Protein AF-A0A2W6ZB89-F1 (afdb_monomer_lite)

Radius of gyration: 33.2 Å; chains: 1; bounding box: 76×29×81 Å

Foldseek 3Di:
DVVVLVVVLVVLLVVLVVQVVVCVVVVDPVSNVVSVVSNVVSVVVVVVVVVVVVVVVVVVVVVVVVVVVVVVPPDPVVVVVVPDDPVVVVVVVVVVDDD

Secondary structure (DSSP, 8-state):
-HHHHHHHHHHHHHHHHHHHHHHHHHT-HHHHHHHHHHHHHHHHHHHHHHHHHHHHHHHHHHHHHHHHHHTT---HHHHHHHHS-HHHHHHHHHHH---

pLDDT: mean 71.64, std 10.34, range [54.94, 88.69]

Sequence (99 aa):
MLLLILTIVIALVAWALRLMEQAVKGQEFSLMLAGFLVASSAAALMGVYFLMGNYMLYMDNAGRQMSAMEALDIPYSTYASATLPESVNALNDWFVQPD

Structure (mmCIF, N/CA/C/O backbone):
data_AF-A0A2W6ZB89-F1
#
_entry.id   AF-A0A2W6ZB89-F1
#
loop_
_atom_site.group_PDB
_atom_site.id
_atom_site.type_symbol
_atom_site.label_atom_id
_atom_site.label_alt_id
_atom_site.label_comp_id
_atom_site.label_asym_id
_atom_site.label_entity_id
_atom_site.label_seq_id
_atom_site.pdbx_PDB_ins_code
_atom_site.Cartn_x
_atom_site.Cartn_y
_atom_site.Cartn_z
_atom_site.occupancy
_atom_site.B_iso_or_equiv
_atom_site.auth_seq_id
_atom_site.auth_comp_id
_atom_site.auth_asym_id
_atom_site.auth_atom_id
_atom_site.pdbx_PDB_model_num
ATOM 1 N N . MET A 1 1 ? 3.318 -9.559 -2.314 1.00 67.38 1 MET A N 1
ATOM 2 C CA . MET A 1 1 ? 3.784 -8.515 -1.372 1.00 67.38 1 MET A CA 1
ATOM 3 C C . MET A 1 1 ? 2.672 -7.534 -1.035 1.00 67.38 1 MET A C 1
ATOM 5 O O . MET A 1 1 ? 2.334 -7.425 0.132 1.00 67.38 1 MET A O 1
ATOM 9 N N . LEU A 1 2 ? 2.025 -6.923 -2.031 1.00 75.44 2 LEU A N 1
ATOM 10 C CA . LEU A 1 2 ? 0.921 -5.974 -1.828 1.00 75.44 2 LEU A CA 1
ATOM 11 C C . LEU A 1 2 ? -0.249 -6.547 -1.006 1.00 75.44 2 LEU A C 1
ATOM 13 O O . LEU A 1 2 ? -0.654 -5.928 -0.034 1.00 75.44 2 LEU A O 1
ATOM 17 N N . LEU A 1 3 ? -0.705 -7.771 -1.312 1.00 80.06 3 LEU A N 1
ATOM 18 C CA . LEU A 1 3 ? -1.745 -8.454 -0.523 1.00 80.06 3 LEU A CA 1
ATOM 19 C C . LEU A 1 3 ? -1.363 -8.618 0.953 1.00 80.06 3 LEU A C 1
ATOM 21 O O . LEU A 1 3 ? -2.203 -8.446 1.821 1.00 80.06 3 LEU A O 1
ATOM 25 N N . LEU A 1 4 ? -0.092 -8.905 1.239 1.00 79.38 4 LEU A N 1
ATOM 26 C CA . LEU A 1 4 ? 0.401 -9.102 2.603 1.00 79.38 4 LEU A CA 1
ATOM 27 C C . LEU A 1 4 ? 0.335 -7.785 3.389 1.00 79.38 4 LEU A C 1
ATOM 29 O O . LEU A 1 4 ? -0.170 -7.754 4.508 1.00 79.38 4 LEU A O 1
ATOM 33 N N . ILE A 1 5 ? 0.765 -6.683 2.768 1.00 81.44 5 ILE A N 1
ATOM 34 C CA . ILE A 1 5 ? 0.701 -5.357 3.388 1.00 81.44 5 ILE A CA 1
ATOM 35 C C . ILE A 1 5 ? -0.758 -4.899 3.529 1.00 81.44 5 ILE A C 1
ATOM 37 O O . ILE A 1 5 ? -1.124 -4.346 4.559 1.00 81.44 5 ILE A O 1
ATOM 41 N N . LEU A 1 6 ? -1.618 -5.191 2.550 1.00 80.81 6 LEU A N 1
ATOM 42 C CA . LEU A 1 6 ? -3.043 -4.858 2.602 1.00 80.81 6 LEU A CA 1
ATOM 43 C C . LEU A 1 6 ? -3.744 -5.579 3.767 1.00 80.81 6 LEU A C 1
ATOM 45 O O . LEU A 1 6 ? -4.468 -4.946 4.531 1.00 80.81 6 LEU A O 1
ATOM 49 N N . THR A 1 7 ? -3.461 -6.869 3.972 1.00 85.69 7 THR A N 1
ATOM 50 C CA . THR A 1 7 ? -3.971 -7.635 5.121 1.00 85.69 7 THR A CA 1
ATOM 51 C C . THR A 1 7 ? -3.468 -7.070 6.450 1.00 85.69 7 THR A C 1
ATOM 53 O O . THR A 1 7 ? -4.251 -6.949 7.390 1.00 85.69 7 THR A O 1
ATOM 56 N N . ILE A 1 8 ? -2.191 -6.674 6.532 1.00 83.38 8 ILE A N 1
ATOM 57 C CA . ILE A 1 8 ? -1.615 -6.038 7.730 1.00 83.38 8 ILE A CA 1
ATOM 58 C C . ILE A 1 8 ? -2.306 -4.700 8.026 1.00 83.38 8 ILE A C 1
ATOM 60 O O . ILE A 1 8 ? -2.655 -4.441 9.175 1.00 83.38 8 ILE A O 1
ATOM 64 N N . VAL A 1 9 ? -2.559 -3.873 7.008 1.00 81.88 9 VAL A N 1
ATOM 65 C CA . VAL A 1 9 ? -3.265 -2.590 7.153 1.00 81.88 9 VAL A CA 1
ATOM 66 C C . VAL A 1 9 ? -4.693 -2.809 7.657 1.00 81.88 9 VAL A C 1
ATOM 68 O O . VAL A 1 9 ? -5.097 -2.166 8.621 1.00 81.88 9 VAL A O 1
ATOM 71 N N . ILE A 1 10 ? -5.445 -3.744 7.067 1.00 83.25 10 ILE A N 1
ATOM 72 C CA . ILE A 1 10 ? -6.822 -4.044 7.496 1.00 83.25 10 ILE A CA 1
ATOM 73 C C . ILE A 1 10 ? -6.834 -4.578 8.934 1.00 83.25 10 ILE A C 1
ATOM 75 O O . ILE A 1 10 ? -7.672 -4.162 9.733 1.00 83.25 10 ILE A O 1
ATOM 79 N N . ALA A 1 11 ? -5.884 -5.450 9.287 1.00 84.06 11 ALA A N 1
ATOM 80 C CA . ALA A 1 11 ? -5.737 -5.955 10.646 1.00 84.06 11 ALA A CA 1
ATOM 81 C C . ALA A 1 11 ? -5.426 -4.826 11.642 1.00 84.06 11 ALA A C 1
ATOM 83 O O . ALA A 1 11 ? -6.081 -4.751 12.675 1.00 84.06 11 ALA A O 1
ATOM 84 N N . LEU A 1 12 ? -4.500 -3.913 11.321 1.00 81.19 12 LEU A N 1
ATOM 85 C CA . LEU A 1 12 ? -4.161 -2.750 12.153 1.00 81.19 12 LEU A CA 1
ATOM 86 C C . LEU A 1 12 ? -5.348 -1.797 12.333 1.00 81.19 12 LEU A C 1
ATOM 88 O O . LEU A 1 12 ? -5.585 -1.335 13.445 1.00 81.19 12 LEU A O 1
ATOM 92 N N . VAL A 1 13 ? -6.118 -1.537 11.273 1.00 79.31 13 VAL A N 1
ATOM 93 C CA . VAL A 1 13 ? -7.327 -0.699 11.336 1.00 79.31 13 VAL A CA 1
ATOM 94 C C . VAL A 1 13 ? -8.404 -1.366 12.191 1.00 79.31 13 VAL A C 1
ATOM 96 O O . VAL A 1 13 ? -8.975 -0.721 13.069 1.00 79.31 13 VAL A O 1
ATOM 99 N N . ALA A 1 14 ? -8.645 -2.666 12.002 1.00 81.81 14 ALA A N 1
ATOM 100 C CA . ALA A 1 14 ? -9.578 -3.431 12.826 1.00 81.81 14 ALA A CA 1
ATOM 101 C C . ALA A 1 14 ? -9.148 -3.450 14.303 1.00 81.81 14 ALA A C 1
ATOM 103 O O . ALA A 1 14 ? -9.983 -3.351 15.201 1.00 81.81 14 ALA A O 1
ATOM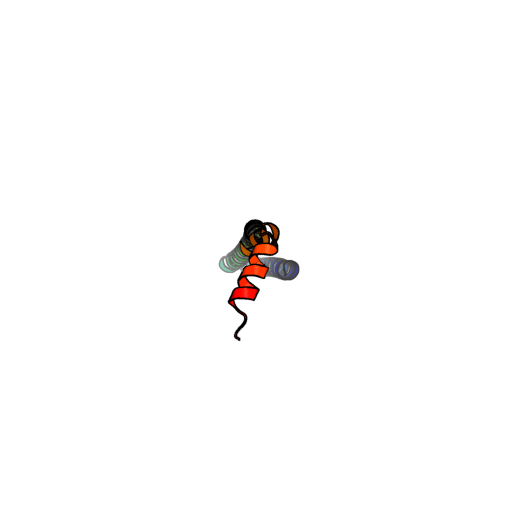 104 N N . TRP A 1 15 ? -7.844 -3.530 14.566 1.00 78.25 15 TRP A N 1
ATOM 105 C CA . TRP A 1 15 ? -7.289 -3.511 15.916 1.00 78.25 15 TRP A CA 1
ATOM 106 C C . TRP A 1 15 ? -7.369 -2.121 16.558 1.00 78.25 15 TRP A C 1
ATOM 108 O O . TRP A 1 15 ? -7.719 -2.018 17.731 1.00 78.25 15 TRP A O 1
ATOM 118 N N . ALA A 1 16 ? -7.152 -1.052 15.787 1.00 72.81 16 ALA A N 1
ATOM 119 C CA . ALA A 1 16 ? -7.341 0.329 16.228 1.00 72.81 16 ALA A CA 1
ATOM 120 C C . ALA A 1 16 ? -8.811 0.634 16.564 1.00 72.81 16 ALA A C 1
ATOM 122 O O . ALA A 1 16 ? -9.083 1.249 17.592 1.00 72.81 16 ALA A O 1
ATOM 123 N N . LEU A 1 17 ? -9.765 0.148 15.760 1.00 73.31 17 LEU A N 1
ATOM 124 C CA . LEU A 1 17 ? -11.201 0.253 16.058 1.00 73.31 17 LEU A CA 1
ATOM 125 C C . LEU A 1 17 ? -11.557 -0.482 17.357 1.00 73.31 17 LEU A C 1
ATOM 127 O O . LEU A 1 17 ? -12.289 0.047 18.190 1.00 73.31 17 LEU A O 1
ATOM 131 N N . ARG A 1 18 ? -10.973 -1.666 17.570 1.00 69.06 18 ARG A N 1
ATOM 132 C CA . ARG A 1 18 ? -11.155 -2.446 18.801 1.00 69.06 18 ARG A CA 1
ATOM 133 C C . ARG A 1 18 ? -10.563 -1.749 20.035 1.00 69.06 18 ARG A C 1
ATOM 135 O O . ARG A 1 18 ? -11.161 -1.792 21.106 1.00 69.06 18 ARG A O 1
ATOM 142 N N . LEU A 1 19 ? -9.416 -1.081 19.882 1.00 68.62 19 LEU A N 1
ATOM 143 C CA . LEU A 1 19 ? -8.785 -0.247 20.916 1.00 68.62 19 LEU A CA 1
ATOM 144 C C . LEU A 1 19 ? -9.616 1.007 21.228 1.00 68.62 19 LEU A C 1
ATOM 146 O O . LEU A 1 19 ? -9.729 1.400 22.385 1.00 68.62 19 LEU A O 1
ATOM 150 N N . MET A 1 20 ? -10.252 1.605 20.220 1.00 66.19 20 MET A N 1
ATOM 151 C CA . MET A 1 20 ? -11.143 2.759 20.372 1.00 66.19 20 MET A CA 1
ATOM 152 C C . MET A 1 20 ? -12.422 2.394 21.138 1.00 66.19 20 MET A C 1
ATOM 154 O O . MET A 1 20 ? -12.858 3.146 22.006 1.00 66.19 20 MET A O 1
ATOM 158 N N . GLU A 1 21 ? -12.978 1.207 20.887 1.00 63.31 21 GLU A N 1
ATOM 159 C CA . GLU A 1 21 ? -14.124 0.666 21.628 1.00 63.31 21 GLU A CA 1
ATOM 160 C C . GLU A 1 21 ? -13.795 0.447 23.120 1.00 63.31 21 GLU A C 1
ATOM 162 O O . GLU A 1 21 ? -14.617 0.714 23.999 1.00 63.31 21 GLU A O 1
ATOM 167 N N . GLN A 1 22 ? -12.558 0.034 23.423 1.00 60.34 22 GLN A N 1
ATOM 168 C CA . GLN A 1 22 ? -12.044 -0.066 24.794 1.00 60.34 22 GLN A CA 1
ATOM 169 C C . GLN A 1 22 ? -11.775 1.312 25.422 1.00 60.34 22 GLN A C 1
ATOM 171 O O . GLN A 1 22 ? -12.099 1.522 26.592 1.00 60.34 22 GLN A O 1
ATOM 176 N N . ALA A 1 23 ? -11.263 2.272 24.647 1.00 59.59 23 ALA A N 1
ATOM 177 C CA . ALA A 1 23 ? -11.001 3.642 25.093 1.00 59.59 23 ALA A CA 1
ATOM 178 C C . ALA A 1 23 ? -12.286 4.417 25.430 1.00 59.59 23 ALA A C 1
ATOM 180 O O . ALA A 1 23 ? -12.298 5.194 26.381 1.00 59.59 23 ALA A O 1
ATOM 181 N N . VAL A 1 24 ? -13.386 4.175 24.707 1.00 59.16 24 VAL A N 1
ATOM 182 C CA . VAL A 1 24 ? -14.702 4.790 24.975 1.00 59.16 24 VAL A CA 1
ATOM 183 C C . VAL A 1 24 ? -15.276 4.345 26.326 1.00 59.16 24 VAL A C 1
ATOM 185 O O . VAL A 1 24 ? -15.935 5.135 26.996 1.00 59.16 24 VAL A O 1
ATOM 188 N N . LYS A 1 25 ? -14.982 3.118 26.775 1.00 58.84 25 LYS A N 1
ATOM 189 C CA . LYS A 1 25 ? -15.368 2.626 28.110 1.00 58.84 25 LYS A CA 1
ATOM 190 C C . LYS A 1 25 ? -14.491 3.179 29.243 1.00 58.84 25 LYS A C 1
ATOM 192 O O . LYS A 1 25 ? -14.952 3.208 30.379 1.00 58.84 25 LYS A O 1
ATOM 197 N N . GLY A 1 26 ? -13.253 3.584 28.938 1.00 63.47 26 GLY A N 1
ATOM 198 C CA . GLY A 1 26 ? -12.256 4.063 29.908 1.00 63.47 26 GLY A CA 1
ATOM 199 C C . GLY A 1 26 ? -11.980 5.575 29.904 1.00 63.47 26 GLY A C 1
ATOM 200 O O . GLY A 1 26 ? -11.285 6.049 30.791 1.00 63.47 26 GLY A O 1
ATOM 201 N N . GLN A 1 27 ? -12.509 6.338 28.939 1.00 54.94 27 GLN A N 1
ATOM 202 C CA . GLN A 1 27 ? -12.289 7.786 28.774 1.00 54.94 27 GLN A CA 1
ATOM 203 C C . GLN A 1 27 ? -10.797 8.200 28.714 1.00 54.94 27 GLN A C 1
ATOM 205 O O . GLN A 1 27 ? -10.409 9.263 29.196 1.00 54.94 27 GLN A O 1
ATOM 210 N N . GLU A 1 28 ? -9.941 7.390 28.084 1.00 58.97 28 GLU A N 1
ATOM 211 C CA . GLU A 1 28 ? -8.516 7.711 27.923 1.00 58.97 28 GLU A CA 1
ATOM 212 C C . GLU A 1 28 ? -8.230 8.310 26.537 1.00 58.97 28 GLU A C 1
ATOM 214 O O . GLU A 1 28 ? -8.173 7.618 25.518 1.00 58.97 28 GLU A O 1
ATOM 219 N N . PHE A 1 29 ? -8.019 9.629 26.499 1.00 55.78 29 PHE A N 1
ATOM 220 C CA . PHE A 1 29 ? -7.786 10.413 25.275 1.00 55.78 29 PHE A CA 1
ATOM 221 C C . PHE A 1 29 ? -6.557 9.944 24.467 1.00 55.78 29 PHE A C 1
ATOM 223 O O . PHE A 1 29 ? -6.536 10.029 23.240 1.00 55.78 29 PHE A O 1
ATOM 230 N N . SER A 1 30 ? -5.539 9.409 25.151 1.00 59.12 30 SER A N 1
ATOM 231 C CA . SER A 1 30 ? -4.289 8.930 24.539 1.00 59.12 30 SER A CA 1
ATOM 232 C C . SER A 1 30 ? -4.493 7.674 23.686 1.00 59.12 30 SER A C 1
ATOM 234 O O . SER A 1 30 ? -3.880 7.527 22.632 1.00 59.12 30 SER A O 1
ATOM 236 N N . LEU A 1 31 ? -5.408 6.790 24.090 1.00 62.62 31 LEU A N 1
ATOM 237 C CA . LEU A 1 31 ? -5.642 5.501 23.432 1.00 62.62 31 LEU A CA 1
ATOM 238 C C . LEU A 1 31 ? -6.403 5.671 22.104 1.00 62.62 31 LEU A C 1
ATOM 240 O O . LEU A 1 31 ? -6.133 4.978 21.123 1.00 62.62 31 LEU A O 1
ATOM 244 N N . MET A 1 32 ? -7.282 6.676 22.050 1.00 65.12 32 MET A N 1
ATOM 245 C CA . MET A 1 32 ? -7.972 7.119 20.835 1.00 65.12 32 MET A CA 1
ATOM 246 C C . MET A 1 32 ? -6.986 7.731 19.819 1.00 65.12 32 MET A C 1
ATOM 248 O O . MET A 1 32 ? -7.041 7.426 18.627 1.00 65.12 32 MET A O 1
ATOM 252 N N . LEU A 1 33 ? -6.041 8.552 20.298 1.00 69.44 33 LEU A N 1
ATOM 253 C CA . LEU A 1 33 ? -5.021 9.213 19.471 1.00 69.44 33 LEU A CA 1
ATOM 254 C C . LEU A 1 33 ? -3.942 8.224 18.991 1.00 69.44 33 LEU A C 1
ATOM 256 O O . LEU A 1 33 ? -3.513 8.284 17.839 1.00 69.44 33 LEU A O 1
ATOM 260 N N . ALA A 1 34 ? -3.555 7.262 19.831 1.00 75.12 34 ALA A N 1
ATOM 261 C CA . ALA A 1 34 ? -2.599 6.212 19.486 1.00 75.12 34 ALA A CA 1
ATOM 262 C C . ALA A 1 34 ? -3.086 5.352 18.308 1.00 75.12 34 ALA A C 1
ATOM 264 O O . ALA A 1 34 ? -2.323 5.097 17.376 1.00 75.12 34 ALA A O 1
ATOM 265 N N . GLY A 1 35 ? -4.370 4.972 18.293 1.00 70.44 35 GLY A N 1
ATOM 266 C CA . GLY A 1 35 ? -4.972 4.254 17.165 1.00 70.44 35 GLY A CA 1
ATOM 267 C C . GLY A 1 35 ? -4.955 5.066 15.865 1.00 70.44 35 GLY A C 1
ATOM 268 O O . GLY A 1 35 ? -4.626 4.531 14.805 1.00 70.44 35 GLY A O 1
ATOM 269 N N . PHE A 1 36 ? -5.230 6.372 15.944 1.00 76.06 36 PHE A N 1
ATOM 270 C CA . PHE A 1 36 ? -5.189 7.269 14.785 1.00 76.06 36 PHE A CA 1
ATOM 271 C C . PHE A 1 36 ? -3.768 7.439 14.224 1.00 76.06 36 PHE A C 1
ATOM 273 O O . PHE A 1 36 ? -3.576 7.424 13.009 1.00 76.06 36 PHE A O 1
ATOM 280 N N . LEU A 1 37 ? -2.757 7.544 15.091 1.00 80.38 37 LEU A N 1
ATOM 281 C CA . LEU A 1 37 ? -1.356 7.700 14.686 1.00 80.38 37 LEU A CA 1
ATOM 282 C C . LEU A 1 37 ? -0.818 6.426 14.015 1.00 80.38 37 LEU A C 1
ATOM 284 O O . LEU A 1 37 ? -0.130 6.505 12.996 1.00 80.38 37 LEU A O 1
ATOM 288 N N . VAL A 1 38 ? -1.204 5.252 14.525 1.00 80.88 38 VAL A N 1
ATOM 289 C CA . VAL A 1 38 ? -0.879 3.953 13.914 1.00 80.88 38 VAL A CA 1
ATOM 290 C C . VAL A 1 38 ? -1.553 3.796 12.547 1.00 80.88 38 VAL A C 1
ATOM 292 O O . VAL A 1 38 ? -0.884 3.425 11.581 1.00 80.88 38 VAL A O 1
ATOM 295 N N . ALA A 1 39 ? -2.842 4.127 12.427 1.00 81.00 39 ALA A N 1
ATOM 296 C CA . ALA A 1 39 ? -3.554 4.069 11.149 1.00 81.00 39 ALA A CA 1
ATOM 297 C C . ALA A 1 39 ? -2.989 5.066 10.116 1.00 81.00 39 ALA A C 1
ATOM 299 O O . ALA A 1 39 ? -2.799 4.707 8.953 1.00 81.00 39 ALA A O 1
ATOM 300 N N . SER A 1 40 ? -2.656 6.290 10.544 1.00 82.88 40 SER A N 1
ATOM 301 C CA . SER A 1 40 ? -2.034 7.323 9.702 1.00 82.88 40 SER A CA 1
ATOM 302 C C . SER A 1 40 ? -0.656 6.891 9.186 1.00 82.88 40 SER A C 1
ATOM 304 O O . SER A 1 40 ? -0.376 6.994 7.991 1.00 82.88 40 SER A O 1
ATOM 306 N N . SER A 1 41 ? 0.180 6.308 10.052 1.00 82.88 41 SER A N 1
ATOM 307 C CA . SER A 1 41 ? 1.489 5.764 9.664 1.00 82.88 41 SER A CA 1
ATOM 308 C C . SER A 1 41 ? 1.362 4.611 8.657 1.00 82.88 41 SER A C 1
ATOM 310 O O . SER A 1 41 ? 2.075 4.572 7.654 1.00 82.88 41 SER A O 1
ATOM 312 N N . ALA A 1 42 ? 0.394 3.709 8.853 1.00 83.44 42 ALA A N 1
ATOM 313 C CA . ALA A 1 42 ? 0.130 2.615 7.919 1.00 83.44 42 ALA A CA 1
ATOM 314 C C . ALA A 1 42 ? -0.322 3.120 6.531 1.00 83.44 42 ALA A C 1
ATOM 316 O O . ALA A 1 42 ? 0.144 2.614 5.507 1.00 83.44 42 ALA A O 1
ATOM 317 N N . ALA A 1 43 ? -1.177 4.1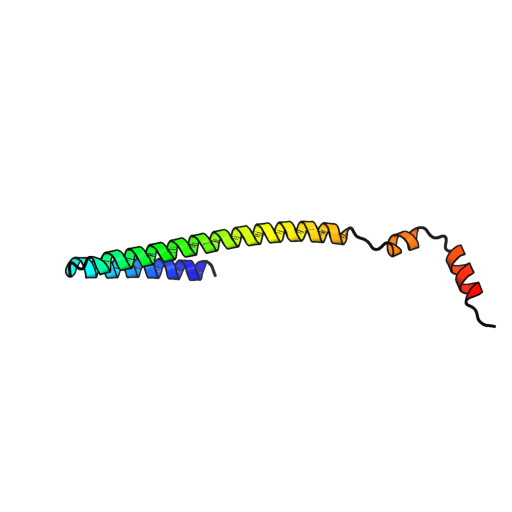47 6.484 1.00 82.06 43 ALA A N 1
ATOM 318 C CA . ALA A 1 43 ? -1.588 4.793 5.237 1.00 82.06 43 ALA A CA 1
ATOM 319 C C . ALA A 1 43 ? -0.416 5.510 4.539 1.00 82.06 43 ALA A C 1
ATOM 321 O O . ALA A 1 43 ? -0.267 5.406 3.319 1.00 82.06 43 ALA A O 1
ATOM 322 N N . ALA A 1 44 ? 0.458 6.174 5.301 1.00 85.00 44 ALA A N 1
ATOM 323 C CA . ALA A 1 44 ? 1.665 6.807 4.771 1.00 85.00 44 ALA A CA 1
ATOM 324 C C . ALA A 1 44 ? 2.630 5.778 4.155 1.00 85.00 44 ALA A C 1
ATOM 326 O O . ALA A 1 44 ? 3.125 5.989 3.047 1.00 85.00 44 ALA A O 1
ATOM 327 N N . LEU A 1 45 ? 2.843 4.632 4.814 1.00 85.62 45 LEU A N 1
ATOM 328 C CA . LEU A 1 45 ? 3.659 3.536 4.276 1.00 85.62 45 LEU A CA 1
ATOM 329 C C . LEU A 1 45 ? 3.065 2.944 2.994 1.00 85.62 45 LEU A C 1
ATOM 331 O O . LEU A 1 45 ? 3.812 2.647 2.061 1.00 85.62 45 LEU A O 1
ATOM 335 N N . MET A 1 46 ? 1.736 2.821 2.910 1.00 82.31 46 MET A N 1
ATOM 336 C CA . MET A 1 46 ? 1.053 2.463 1.662 1.00 82.31 46 MET A CA 1
ATOM 337 C C . MET A 1 46 ? 1.358 3.468 0.548 1.00 82.31 46 MET A C 1
ATOM 339 O O . MET A 1 46 ? 1.736 3.065 -0.551 1.00 82.31 46 MET A O 1
ATOM 343 N N . GLY A 1 47 ? 1.271 4.768 0.838 1.00 86.56 47 GLY A N 1
ATOM 344 C CA . GLY A 1 47 ? 1.614 5.824 -0.116 1.00 86.56 47 GLY A CA 1
ATOM 345 C C . GLY A 1 47 ? 3.051 5.716 -0.635 1.00 86.56 47 GLY A C 1
ATOM 346 O O . GLY A 1 47 ? 3.272 5.740 -1.845 1.00 86.56 47 GLY A O 1
ATOM 347 N N . VAL A 1 48 ? 4.026 5.521 0.259 1.00 87.75 48 VAL A N 1
ATOM 348 C CA . VAL A 1 48 ? 5.442 5.346 -0.115 1.00 87.75 48 VAL A CA 1
ATOM 349 C C . VAL A 1 48 ? 5.651 4.076 -0.941 1.00 87.75 48 VAL A C 1
ATOM 351 O O . VAL A 1 48 ? 6.402 4.101 -1.914 1.00 87.75 48 VAL A O 1
ATOM 354 N N . TYR A 1 49 ? 4.967 2.979 -0.605 1.00 86.00 49 TYR A N 1
ATOM 355 C CA . TYR A 1 49 ? 5.043 1.735 -1.372 1.00 86.00 49 TYR A CA 1
ATOM 356 C C . TYR A 1 49 ? 4.573 1.929 -2.821 1.00 86.00 49 TYR A C 1
ATOM 358 O O . TYR A 1 49 ? 5.260 1.511 -3.755 1.00 86.00 49 TYR A O 1
ATOM 366 N N . PHE A 1 50 ? 3.442 2.613 -3.020 1.00 84.31 50 PHE A N 1
ATOM 367 C CA . PHE A 1 50 ? 2.953 2.952 -4.359 1.00 84.31 50 PHE A CA 1
ATOM 368 C C . PHE A 1 50 ? 3.902 3.899 -5.101 1.00 84.31 50 PHE A C 1
ATOM 370 O O . PHE A 1 50 ? 4.177 3.682 -6.282 1.00 84.31 50 PHE A O 1
ATOM 377 N N . LEU A 1 51 ? 4.441 4.908 -4.412 1.00 88.69 51 LEU A N 1
ATOM 378 C CA . LEU A 1 51 ? 5.392 5.852 -4.998 1.00 88.69 51 LEU A CA 1
ATOM 379 C C . LEU A 1 51 ? 6.660 5.143 -5.487 1.00 88.69 51 LEU A C 1
ATOM 381 O O . LEU A 1 51 ? 7.094 5.367 -6.615 1.00 88.69 51 LEU A O 1
ATOM 385 N N . MET A 1 52 ? 7.219 4.251 -4.667 1.00 85.94 52 MET A N 1
ATOM 386 C CA . MET A 1 52 ? 8.411 3.478 -5.015 1.00 85.94 52 MET A CA 1
ATOM 387 C C . MET A 1 52 ? 8.143 2.529 -6.187 1.00 85.94 52 MET A C 1
ATOM 389 O O . MET A 1 52 ? 8.974 2.419 -7.085 1.00 85.94 52 MET A O 1
ATOM 393 N N . GLY A 1 53 ? 6.963 1.901 -6.226 1.00 82.69 53 GLY A N 1
ATOM 394 C CA . GLY A 1 53 ? 6.543 1.071 -7.356 1.00 82.69 53 GLY A CA 1
ATOM 395 C C . GLY A 1 53 ? 6.491 1.853 -8.671 1.00 82.69 53 GLY A C 1
ATOM 396 O O . GLY A 1 53 ? 7.028 1.401 -9.680 1.00 82.69 53 GLY A O 1
ATOM 397 N N . ASN A 1 54 ? 5.912 3.057 -8.655 1.00 82.06 54 ASN A N 1
ATOM 398 C CA . ASN A 1 54 ? 5.846 3.907 -9.844 1.00 82.06 54 ASN A CA 1
ATOM 399 C C . ASN A 1 54 ? 7.229 4.438 -10.261 1.00 82.06 54 ASN A C 1
ATOM 401 O O . ASN A 1 54 ? 7.531 4.520 -11.449 1.00 82.06 54 ASN A O 1
ATOM 405 N N . TYR A 1 55 ? 8.088 4.760 -9.290 1.00 84.56 55 TYR A N 1
ATOM 406 C CA . TYR A 1 55 ? 9.448 5.232 -9.551 1.00 84.56 55 TYR A CA 1
ATOM 407 C C . TYR A 1 55 ? 10.335 4.139 -10.159 1.00 84.56 55 TYR A C 1
ATOM 409 O O . TYR A 1 55 ? 11.029 4.386 -11.143 1.00 84.56 55 TYR A O 1
ATOM 417 N N . MET A 1 56 ? 10.280 2.913 -9.629 1.00 84.31 56 MET A N 1
ATOM 418 C CA . MET A 1 56 ? 11.005 1.770 -10.196 1.00 84.31 56 MET A CA 1
ATOM 419 C C . MET A 1 56 ? 10.534 1.444 -11.610 1.00 84.31 56 MET A C 1
ATOM 421 O O . MET A 1 56 ? 11.369 1.202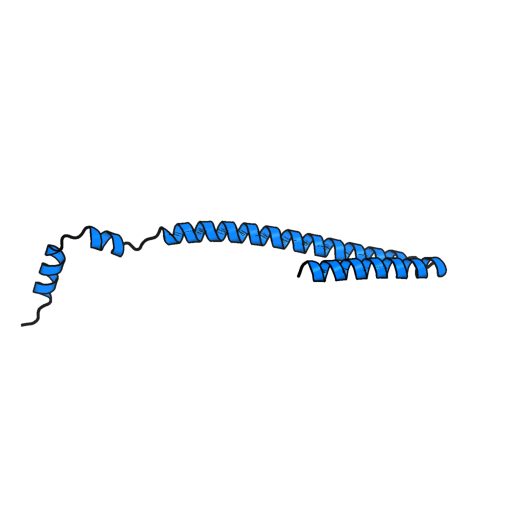 -12.472 1.00 84.31 56 MET A O 1
ATOM 425 N N . LEU A 1 57 ? 9.224 1.494 -11.871 1.00 82.62 57 LEU A N 1
ATOM 426 C CA . LEU A 1 57 ? 8.683 1.296 -13.217 1.00 82.62 57 LEU A CA 1
ATOM 427 C C . LEU A 1 57 ? 9.187 2.366 -14.198 1.00 82.62 57 LEU A C 1
ATOM 429 O O . LEU A 1 57 ? 9.548 2.052 -15.329 1.00 82.62 57 LEU A O 1
ATOM 433 N N . TYR A 1 58 ? 9.237 3.629 -13.767 1.00 83.50 58 TYR A N 1
ATOM 434 C CA . TYR A 1 58 ? 9.778 4.714 -14.584 1.00 83.50 58 TYR A CA 1
ATOM 435 C C . TYR A 1 58 ? 11.264 4.500 -14.909 1.00 83.50 58 TYR A C 1
ATOM 437 O O . TYR A 1 58 ? 11.675 4.656 -16.058 1.00 83.50 58 TYR A O 1
ATOM 445 N N . MET A 1 59 ? 12.059 4.093 -13.917 1.00 84.00 59 MET A N 1
ATOM 446 C CA . MET A 1 59 ? 13.489 3.829 -14.094 1.00 84.00 59 MET A CA 1
ATOM 447 C C . MET A 1 59 ? 13.767 2.566 -14.92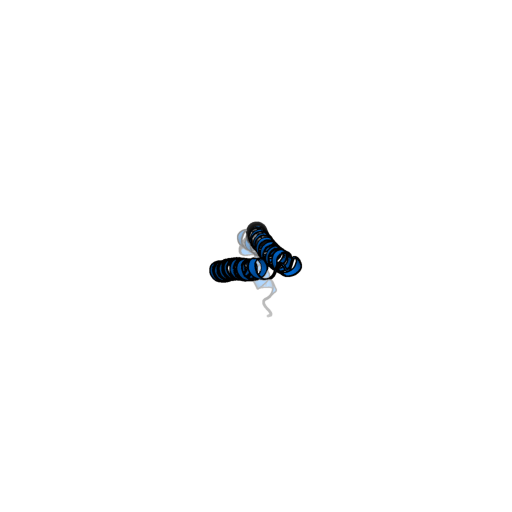0 1.00 84.00 59 MET A C 1
ATOM 449 O O . MET A 1 59 ? 14.696 2.583 -15.721 1.00 84.00 59 MET A O 1
ATOM 453 N N . ASP A 1 60 ? 12.959 1.506 -14.798 1.00 85.25 60 ASP A N 1
ATOM 454 C CA . ASP A 1 60 ? 13.043 0.313 -15.661 1.00 85.25 60 ASP A CA 1
ATOM 455 C C . ASP A 1 60 ? 12.816 0.682 -17.129 1.00 85.25 60 ASP A C 1
ATOM 457 O O . ASP A 1 60 ? 13.602 0.318 -18.004 1.00 85.25 60 ASP A O 1
ATOM 461 N N . ASN A 1 61 ? 11.784 1.487 -17.393 1.00 83.50 61 ASN A N 1
ATOM 462 C CA . ASN A 1 61 ? 11.484 1.958 -18.740 1.00 83.50 61 ASN A CA 1
ATOM 463 C C . ASN A 1 61 ? 12.619 2.830 -19.304 1.00 83.50 61 ASN A C 1
ATOM 465 O O . ASN A 1 61 ? 12.997 2.667 -20.466 1.00 83.50 61 ASN A O 1
ATOM 469 N N . ALA A 1 62 ? 13.201 3.714 -18.486 1.00 81.44 62 ALA A N 1
ATOM 470 C CA . ALA A 1 62 ? 14.346 4.537 -18.879 1.00 81.44 62 ALA A CA 1
ATOM 471 C C . ALA A 1 62 ? 15.615 3.695 -19.129 1.00 81.44 62 ALA A C 1
ATOM 473 O O . ALA A 1 62 ? 16.315 3.902 -20.122 1.00 81.44 62 ALA A O 1
ATOM 474 N N . GLY A 1 63 ? 15.884 2.696 -18.282 1.00 78.25 63 GLY A N 1
ATOM 475 C CA . GLY A 1 63 ? 17.003 1.762 -18.437 1.00 78.25 63 GLY A CA 1
ATOM 476 C C . GLY A 1 63 ? 16.866 0.864 -19.669 1.00 78.25 63 GLY A C 1
ATOM 477 O O . GLY A 1 63 ? 17.849 0.603 -20.367 1.00 78.25 63 GLY A O 1
ATOM 478 N N . ARG A 1 64 ? 15.641 0.448 -20.013 1.00 74.44 64 ARG A N 1
ATOM 479 C CA . ARG A 1 64 ? 15.370 -0.273 -21.265 1.00 74.44 64 ARG A CA 1
ATOM 480 C C . ARG A 1 64 ? 15.579 0.582 -22.510 1.00 74.44 64 ARG A C 1
ATOM 482 O O . ARG A 1 64 ? 16.037 0.063 -23.522 1.00 74.44 64 ARG A O 1
ATOM 489 N N . GLN A 1 65 ? 15.311 1.882 -22.441 1.00 71.31 65 GLN A N 1
ATOM 490 C CA . GLN A 1 65 ? 15.626 2.802 -23.536 1.00 71.31 65 GLN A CA 1
ATOM 491 C C . GLN A 1 65 ? 17.139 2.960 -23.744 1.00 71.31 65 GLN A C 1
ATOM 493 O O . GLN A 1 65 ? 17.602 2.923 -24.881 1.00 71.31 65 GLN A O 1
ATOM 498 N N . MET A 1 66 ? 17.912 3.085 -22.661 1.00 65.44 66 MET A N 1
ATOM 499 C CA . MET A 1 66 ? 19.375 3.198 -22.740 1.00 65.44 66 MET A CA 1
ATOM 500 C C . MET A 1 66 ? 20.041 1.905 -23.219 1.00 65.44 66 MET A C 1
ATOM 502 O O . MET A 1 66 ? 20.893 1.957 -24.099 1.00 65.44 66 MET A O 1
ATOM 506 N N . SER A 1 67 ? 19.615 0.740 -22.724 1.00 65.31 67 SER A N 1
ATOM 507 C CA . SER A 1 67 ? 20.138 -0.552 -23.206 1.00 65.31 67 SER A CA 1
ATOM 508 C C . SER A 1 67 ? 19.781 -0.836 -24.670 1.00 65.31 67 SER A C 1
ATOM 510 O O . SER A 1 67 ? 20.572 -1.445 -25.383 1.00 65.31 67 SER A O 1
ATOM 512 N N . ALA A 1 68 ? 18.638 -0.347 -25.164 1.00 65.56 68 ALA A N 1
ATOM 513 C CA . ALA A 1 68 ? 18.315 -0.409 -26.591 1.00 65.56 68 ALA A CA 1
ATOM 514 C C . ALA A 1 68 ? 19.223 0.491 -27.454 1.00 65.56 68 ALA A C 1
ATOM 516 O O . ALA A 1 68 ? 19.493 0.150 -28.603 1.00 65.56 68 ALA A O 1
ATOM 517 N N . MET A 1 69 ? 19.709 1.616 -26.914 1.00 60.31 69 MET A N 1
ATOM 518 C CA . MET A 1 69 ? 20.712 2.457 -27.581 1.00 60.31 69 MET A CA 1
ATOM 519 C C . MET A 1 69 ? 22.108 1.822 -27.542 1.00 60.31 69 MET A C 1
ATOM 521 O O . MET A 1 69 ? 22.813 1.886 -28.542 1.00 60.31 69 MET A O 1
ATOM 525 N N . GLU A 1 70 ? 22.478 1.148 -26.450 1.00 60.50 70 GLU A N 1
ATOM 526 C CA . GLU A 1 70 ? 23.737 0.390 -26.351 1.00 60.50 70 GLU A CA 1
ATOM 527 C C . GLU A 1 70 ? 23.756 -0.830 -27.289 1.00 60.50 70 GLU A C 1
ATOM 529 O O . GLU A 1 70 ? 24.765 -1.110 -27.922 1.00 60.50 70 GLU A O 1
ATOM 534 N N . ALA A 1 71 ? 22.620 -1.506 -27.493 1.00 58.47 71 ALA A N 1
ATOM 535 C CA . ALA A 1 71 ? 22.508 -2.585 -28.483 1.00 58.47 71 ALA A CA 1
ATOM 536 C C . ALA A 1 71 ? 22.661 -2.106 -29.942 1.00 58.47 71 ALA A C 1
ATOM 538 O O . ALA A 1 71 ? 22.910 -2.914 -30.838 1.00 58.47 71 ALA A O 1
ATOM 539 N N . LEU A 1 72 ? 22.499 -0.803 -30.186 1.00 61.94 72 LEU A N 1
ATOM 540 C CA . LEU A 1 72 ? 22.749 -0.155 -31.474 1.00 61.94 72 LEU A CA 1
ATOM 541 C C . LEU A 1 72 ? 24.210 0.306 -31.630 1.00 61.94 72 LEU A C 1
ATOM 543 O O . LEU A 1 72 ? 24.603 0.658 -32.743 1.00 61.94 72 LEU A O 1
ATOM 547 N N . ASP A 1 73 ? 25.024 0.236 -30.569 1.00 55.81 73 ASP A N 1
ATOM 548 C CA . ASP A 1 73 ? 26.485 0.361 -30.626 1.00 55.81 73 ASP A CA 1
ATOM 549 C C . ASP A 1 73 ? 27.092 -0.975 -31.090 1.00 55.81 73 ASP A C 1
ATOM 551 O O . ASP A 1 73 ? 27.766 -1.709 -30.368 1.00 55.81 73 ASP A O 1
ATOM 555 N N . ILE A 1 74 ? 26.772 -1.354 -32.329 1.00 61.72 74 ILE A N 1
ATOM 556 C CA . ILE A 1 74 ? 27.395 -2.502 -32.986 1.00 61.72 74 ILE A CA 1
ATOM 557 C C . ILE A 1 74 ? 28.886 -2.154 -33.151 1.00 61.72 74 ILE A C 1
ATOM 559 O O . ILE A 1 74 ? 29.198 -1.123 -33.752 1.00 61.72 74 ILE A O 1
ATOM 563 N N . PRO A 1 75 ? 29.825 -2.977 -32.648 1.00 62.41 75 PRO A N 1
ATOM 564 C CA . PRO A 1 75 ? 31.238 -2.618 -32.596 1.00 62.41 75 PRO A CA 1
ATOM 565 C C . PRO A 1 75 ? 31.809 -2.339 -33.990 1.00 62.41 75 PRO A C 1
ATOM 567 O O . PRO A 1 75 ? 31.481 -3.046 -34.948 1.00 62.41 75 PRO A O 1
ATOM 570 N N . TYR A 1 76 ? 32.713 -1.348 -34.087 1.00 57.25 76 TYR A N 1
ATOM 571 C CA . TYR A 1 76 ? 33.289 -0.870 -35.359 1.00 57.25 76 TYR A CA 1
ATOM 572 C C . TYR A 1 76 ? 33.871 -1.959 -36.252 1.00 57.25 76 TYR A C 1
ATOM 574 O O . TYR A 1 76 ? 33.783 -1.929 -37.480 1.00 57.25 76 TYR A O 1
ATOM 582 N N . SER A 1 77 ? 34.378 -3.002 -35.618 1.00 57.66 77 SER A N 1
ATOM 583 C CA . SER A 1 77 ? 34.890 -4.202 -36.259 1.00 57.66 77 SER A CA 1
ATOM 584 C C . SER A 1 77 ? 33.866 -4.959 -37.116 1.00 57.66 77 SER A C 1
ATOM 586 O O . SER A 1 77 ? 34.265 -5.580 -38.097 1.00 57.66 77 SER A O 1
ATOM 588 N N . THR A 1 78 ? 32.567 -4.899 -36.800 1.00 61.41 78 THR A N 1
ATOM 589 C CA . THR A 1 78 ? 31.518 -5.655 -37.516 1.00 61.41 78 THR A CA 1
ATOM 590 C C . THR A 1 78 ? 31.185 -5.041 -38.874 1.00 61.41 78 THR A C 1
ATOM 592 O O . THR A 1 78 ? 30.888 -5.760 -39.822 1.00 61.41 78 THR A O 1
ATOM 595 N N . TYR A 1 79 ? 31.259 -3.717 -39.004 1.00 59.47 79 TYR A N 1
ATOM 596 C CA . TYR A 1 79 ? 31.061 -3.041 -40.289 1.00 59.47 79 TYR A CA 1
ATOM 597 C C . TYR A 1 79 ? 32.366 -2.820 -41.060 1.00 59.47 79 TYR A C 1
ATOM 599 O O . TYR A 1 79 ? 32.343 -2.726 -42.289 1.00 59.47 79 TYR A O 1
ATOM 607 N N . ALA A 1 80 ? 33.512 -2.810 -40.375 1.00 59.50 80 ALA A N 1
ATOM 608 C CA . ALA A 1 80 ? 34.814 -2.846 -41.033 1.00 59.50 80 ALA A CA 1
ATOM 609 C C . ALA A 1 80 ? 35.039 -4.173 -41.784 1.00 59.50 80 ALA A C 1
ATOM 611 O O . ALA A 1 80 ? 35.516 -4.160 -42.914 1.00 59.50 80 ALA A O 1
ATOM 612 N N . SER A 1 81 ? 34.633 -5.317 -41.221 1.00 55.75 81 SER A N 1
ATOM 613 C CA . SER A 1 81 ? 34.779 -6.621 -41.890 1.00 55.75 81 SER A CA 1
ATOM 614 C C . SER A 1 81 ? 33.858 -6.805 -43.101 1.00 55.75 81 SER A C 1
ATOM 616 O O . SER A 1 81 ? 34.196 -7.561 -44.006 1.00 55.75 81 SER A O 1
ATOM 618 N N . ALA A 1 82 ? 32.726 -6.097 -43.157 1.00 60.88 82 ALA A N 1
ATOM 619 C CA . ALA A 1 82 ? 31.801 -6.153 -44.291 1.00 60.88 82 ALA A CA 1
ATOM 620 C C . ALA A 1 82 ? 32.239 -5.289 -45.491 1.00 60.88 82 ALA A C 1
ATOM 622 O O . ALA A 1 82 ? 31.724 -5.466 -46.593 1.00 60.88 82 ALA A O 1
ATOM 623 N N . THR A 1 83 ? 33.152 -4.334 -45.284 1.00 60.56 83 THR A N 1
ATOM 624 C CA . THR A 1 83 ? 33.547 -3.332 -46.293 1.00 60.56 83 THR A CA 1
ATOM 625 C C . THR A 1 83 ? 34.984 -3.482 -46.787 1.00 60.56 83 THR A C 1
ATOM 627 O O . THR A 1 83 ? 35.355 -2.849 -47.777 1.00 60.56 83 THR A O 1
ATOM 630 N N . LEU A 1 84 ? 35.793 -4.332 -46.148 1.00 59.62 84 LEU A N 1
ATOM 631 C CA . LEU A 1 84 ? 37.156 -4.613 -46.586 1.00 59.62 84 LEU A CA 1
ATOM 632 C C . LEU A 1 84 ? 37.149 -5.672 -47.701 1.00 59.62 84 LEU A C 1
ATOM 634 O O . LEU A 1 84 ? 36.671 -6.785 -47.475 1.00 59.62 84 LEU A O 1
ATOM 638 N N . PRO A 1 85 ? 37.683 -5.367 -48.899 1.00 60.22 85 PRO A N 1
ATOM 639 C CA . PRO A 1 85 ? 37.818 -6.369 -49.943 1.00 60.22 85 PRO A CA 1
ATOM 640 C C . PRO A 1 85 ? 38.772 -7.470 -49.468 1.00 60.22 85 PRO A C 1
ATOM 642 O O . PRO A 1 85 ? 39.853 -7.187 -48.948 1.00 60.22 85 PRO A O 1
ATOM 645 N N . GLU A 1 86 ? 38.376 -8.729 -49.671 1.00 62.47 86 GLU A N 1
ATOM 646 C CA . GLU A 1 86 ? 39.087 -9.951 -49.248 1.00 62.47 86 GLU A CA 1
ATOM 647 C C . GLU A 1 86 ? 40.577 -9.960 -49.652 1.00 62.47 86 GLU A C 1
ATOM 649 O O . GLU A 1 86 ? 41.422 -10.535 -48.967 1.00 62.47 86 GLU A O 1
ATOM 654 N N . SER A 1 87 ? 40.926 -9.216 -50.708 1.00 61.31 87 SER A N 1
ATOM 655 C CA . SER A 1 87 ? 42.297 -8.996 -51.179 1.00 61.31 87 SER A CA 1
ATOM 656 C C . SER A 1 87 ? 43.234 -8.349 -50.150 1.00 61.31 87 SER A C 1
ATOM 658 O O . SER A 1 87 ? 44.438 -8.580 -50.206 1.00 61.31 87 SER A O 1
ATOM 660 N N . VAL A 1 88 ? 42.722 -7.526 -49.228 1.00 64.31 88 VAL A N 1
ATOM 661 C CA . VAL A 1 88 ? 43.545 -6.858 -48.199 1.00 64.31 88 VAL A CA 1
ATOM 662 C C . VAL A 1 88 ? 43.976 -7.853 -47.121 1.00 64.31 88 VAL A C 1
ATOM 664 O O . VAL A 1 88 ? 45.113 -7.801 -46.658 1.00 64.31 88 VAL A O 1
ATOM 667 N N . ASN A 1 89 ? 43.106 -8.806 -46.779 1.00 65.56 89 ASN A N 1
ATOM 668 C CA . ASN A 1 89 ? 43.429 -9.870 -45.829 1.00 65.56 89 ASN A CA 1
ATOM 669 C C . ASN A 1 89 ? 44.454 -10.845 -46.427 1.00 65.56 89 ASN A C 1
ATOM 671 O O . ASN A 1 89 ? 45.434 -11.178 -45.768 1.00 65.56 89 ASN A O 1
ATOM 675 N N . ALA A 1 90 ? 44.299 -11.200 -47.708 1.00 65.75 90 ALA A N 1
ATOM 676 C CA . ALA A 1 90 ? 45.232 -12.080 -48.416 1.00 65.75 90 ALA A CA 1
ATOM 677 C C . ALA A 1 90 ? 46.657 -11.500 -48.534 1.00 65.75 90 ALA A C 1
ATOM 679 O O . ALA A 1 90 ? 47.637 -12.238 -48.453 1.00 65.75 90 ALA A O 1
ATOM 680 N N . LEU A 1 91 ? 46.789 -10.178 -48.702 1.00 68.94 91 LEU A N 1
ATOM 681 C CA . LEU A 1 91 ? 48.095 -9.510 -48.696 1.00 68.94 91 LEU A CA 1
ATOM 682 C C . LEU A 1 91 ? 48.755 -9.577 -47.317 1.00 68.94 91 LEU A C 1
ATOM 684 O O . LEU A 1 91 ? 49.950 -9.845 -47.232 1.00 68.94 91 LEU A O 1
ATOM 688 N N . ASN A 1 92 ? 47.988 -9.375 -46.244 1.00 68.38 92 ASN A N 1
ATOM 689 C CA . ASN A 1 92 ? 48.504 -9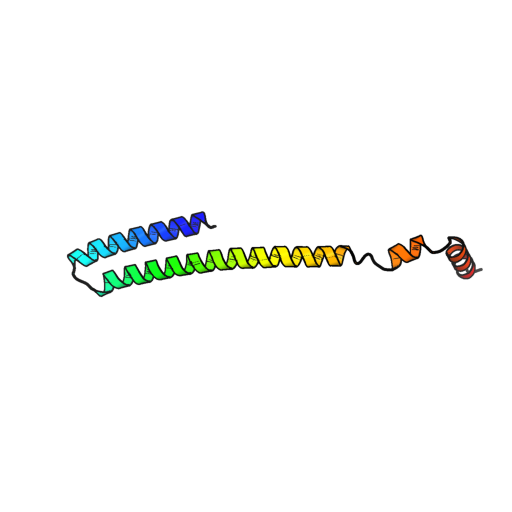.485 -44.881 1.00 68.38 92 ASN A CA 1
ATOM 690 C C . ASN A 1 92 ? 48.974 -10.910 -44.560 1.00 68.38 92 ASN A C 1
ATOM 692 O O . ASN A 1 92 ? 50.047 -11.070 -43.987 1.00 68.38 92 ASN A O 1
ATOM 696 N N . ASP A 1 93 ? 48.233 -11.934 -44.986 1.00 68.50 93 ASP A N 1
ATOM 697 C CA . ASP A 1 93 ? 48.636 -13.333 -44.796 1.00 68.50 93 ASP A CA 1
ATOM 698 C C . ASP A 1 93 ? 49.929 -13.679 -45.556 1.00 68.50 93 ASP A C 1
ATOM 700 O O . ASP A 1 93 ? 50.751 -14.445 -45.052 1.00 68.50 93 ASP A O 1
ATOM 704 N N . TRP A 1 94 ? 50.168 -13.067 -46.724 1.00 67.69 94 TRP A N 1
ATOM 705 C CA . TRP A 1 94 ? 51.428 -13.211 -47.466 1.00 67.69 94 TRP A CA 1
ATOM 706 C C . TRP A 1 94 ? 52.623 -12.566 -46.744 1.00 67.69 94 TRP A C 1
ATOM 708 O O . TRP A 1 94 ? 53.720 -13.114 -46.773 1.00 67.69 94 TRP A O 1
ATOM 718 N N . PHE A 1 95 ? 52.418 -11.440 -46.050 1.00 69.38 95 PHE A N 1
ATOM 719 C CA . PHE A 1 95 ? 53.461 -10.793 -45.238 1.00 69.38 95 PHE A CA 1
ATOM 720 C C . PHE A 1 95 ? 53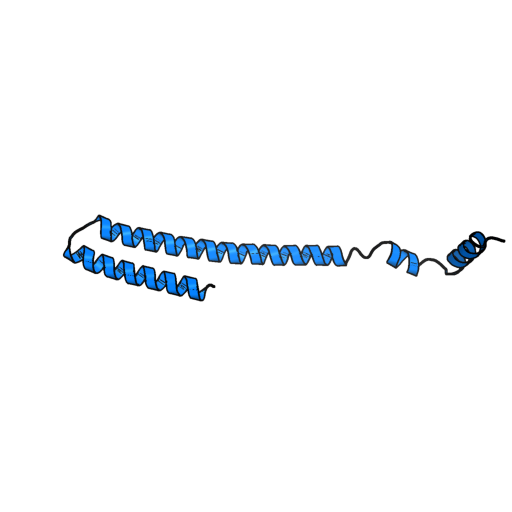.720 -11.485 -43.892 1.00 69.38 95 PHE A C 1
ATOM 722 O O . PHE A 1 95 ? 54.763 -11.256 -43.282 1.00 69.38 95 PHE A O 1
ATOM 729 N N . VAL A 1 96 ? 52.779 -12.298 -43.410 1.00 69.31 96 VAL A N 1
ATOM 730 C CA . VAL A 1 96 ? 52.872 -13.001 -42.119 1.00 69.31 96 VAL A CA 1
ATOM 731 C C . VAL A 1 96 ? 53.474 -14.402 -42.267 1.00 69.31 96 VAL A C 1
ATOM 733 O O . VAL A 1 96 ? 53.757 -15.045 -41.261 1.00 69.31 96 VAL A O 1
ATOM 736 N N . GLN A 1 97 ? 53.722 -14.878 -43.488 1.00 63.97 97 GLN A N 1
ATOM 737 C CA . GLN A 1 97 ? 54.312 -16.191 -43.736 1.00 63.97 97 GLN A CA 1
ATOM 738 C C . GLN A 1 97 ? 55.826 -16.166 -43.440 1.00 63.97 97 GLN A C 1
ATOM 740 O O . GLN A 1 97 ? 56.554 -15.480 -44.157 1.00 63.97 97 GLN A O 1
ATOM 745 N N . PRO A 1 98 ? 56.320 -16.865 -42.398 1.00 59.91 98 PRO A N 1
ATOM 746 C CA . PRO A 1 98 ? 57.752 -17.029 -42.199 1.00 59.91 98 PRO A CA 1
ATOM 747 C C . PRO A 1 98 ? 58.262 -18.145 -43.121 1.00 59.91 98 PRO A C 1
ATOM 749 O O . PRO A 1 98 ? 57.630 -19.199 -43.215 1.00 59.91 98 PRO A O 1
ATOM 752 N N . ASP A 1 99 ? 59.371 -17.867 -43.802 1.00 57.94 99 ASP A N 1
ATOM 753 C CA . ASP A 1 99 ? 60.111 -18.761 -44.704 1.00 57.94 99 ASP A CA 1
ATOM 754 C C . ASP A 1 99 ? 60.340 -20.180 -44.145 1.00 57.94 99 ASP A C 1
ATOM 756 O O . ASP A 1 99 ? 60.695 -20.318 -42.947 1.00 57.94 99 ASP A O 1
#